Protein AF-A0A0N5B2B2-F1 (afdb_monomer_lite)

pLDDT: mean 85.82, std 10.94, range [51.34, 97.75]

Structure (mmCIF, N/CA/C/O backbone):
data_AF-A0A0N5B2B2-F1
#
_entry.id   AF-A0A0N5B2B2-F1
#
loop_
_atom_site.group_PDB
_atom_site.id
_atom_site.type_symbol
_atom_site.label_atom_id
_atom_site.label_alt_id
_atom_site.label_comp_id
_atom_site.label_asym_id
_atom_site.label_entity_id
_atom_site.label_seq_id
_atom_site.pdbx_PDB_ins_code
_atom_site.Cartn_x
_atom_site.Cartn_y
_atom_site.Cartn_z
_atom_site.occupancy
_atom_site.B_iso_or_equiv
_atom_site.auth_seq_id
_atom_site.auth_comp_id
_atom_site.auth_asym_id
_atom_site.auth_atom_id
_atom_site.pdbx_PDB_model_num
ATOM 1 N N . MET A 1 1 ? -6.074 24.953 1.453 1.00 59.41 1 MET A N 1
ATOM 2 C CA . MET A 1 1 ? -7.522 24.710 1.258 1.00 59.41 1 MET A CA 1
ATOM 3 C C . MET A 1 1 ? -7.809 23.230 1.024 1.00 59.41 1 MET A C 1
ATOM 5 O O . MET A 1 1 ? -8.497 22.640 1.839 1.00 59.41 1 MET A O 1
ATOM 9 N N . LEU A 1 2 ? -7.212 22.598 0.004 1.00 76.00 2 LEU A N 1
ATOM 10 C CA . LEU A 1 2 ? -7.431 21.171 -0.290 1.00 76.00 2 LEU A CA 1
ATOM 11 C C . LEU A 1 2 ? -7.013 20.222 0.850 1.00 76.00 2 LEU A C 1
ATOM 13 O O . LEU A 1 2 ? -7.760 19.309 1.178 1.00 76.00 2 LEU A O 1
ATOM 17 N N . GLU A 1 3 ? -5.864 20.453 1.490 1.00 82.56 3 GLU A N 1
ATOM 18 C CA . GLU A 1 3 ? -5.363 19.586 2.574 1.00 82.56 3 GLU A CA 1
ATOM 19 C C . GLU A 1 3 ? -6.289 19.568 3.801 1.00 82.56 3 GLU A C 1
ATOM 21 O O . GLU A 1 3 ? -6.592 18.503 4.331 1.00 82.56 3 GLU A O 1
ATOM 26 N N . ASN A 1 4 ? -6.807 20.732 4.209 1.00 87.00 4 ASN A N 1
ATOM 27 C CA . ASN A 1 4 ? -7.756 20.822 5.322 1.00 87.00 4 ASN A CA 1
ATOM 28 C C . ASN A 1 4 ? -9.082 20.128 4.988 1.00 87.00 4 ASN A C 1
ATOM 30 O O . ASN A 1 4 ? -9.653 19.482 5.858 1.00 87.00 4 ASN A O 1
ATOM 34 N N . ASN A 1 5 ? -9.541 20.202 3.734 1.00 90.44 5 ASN A N 1
ATOM 35 C CA . ASN A 1 5 ? -10.743 19.488 3.303 1.00 90.44 5 ASN A CA 1
ATOM 36 C C . ASN A 1 5 ? -10.538 17.970 3.359 1.00 90.44 5 ASN A C 1
ATOM 38 O O . ASN A 1 5 ? -11.440 17.255 3.777 1.00 90.44 5 ASN A O 1
ATOM 42 N N . LEU A 1 6 ? -9.354 17.474 2.982 1.00 89.94 6 LEU A N 1
ATOM 43 C CA . LEU A 1 6 ? -9.028 16.052 3.094 1.00 89.94 6 LEU A CA 1
ATOM 44 C C . LEU A 1 6 ? -9.032 15.589 4.556 1.00 89.94 6 LEU A C 1
ATOM 46 O O . LEU A 1 6 ? -9.617 14.554 4.854 1.00 89.94 6 LEU A O 1
ATOM 50 N N . ILE A 1 7 ? -8.422 16.363 5.460 1.00 92.50 7 ILE A N 1
ATOM 51 C CA . ILE A 1 7 ? -8.417 16.059 6.900 1.00 92.50 7 ILE A CA 1
ATOM 52 C C . ILE A 1 7 ? -9.840 16.095 7.467 1.00 92.50 7 ILE A C 1
ATOM 54 O O . ILE A 1 7 ? -10.222 15.207 8.220 1.00 92.50 7 ILE A O 1
ATOM 58 N N . PHE A 1 8 ? -10.643 17.084 7.075 1.00 94.50 8 PHE A N 1
ATOM 59 C CA . PHE A 1 8 ? -12.037 17.174 7.496 1.00 94.50 8 PHE A CA 1
ATOM 60 C C . PHE A 1 8 ? -12.844 15.960 7.024 1.00 94.50 8 PHE A C 1
ATOM 62 O O . PHE A 1 8 ? -13.484 15.304 7.837 1.00 94.50 8 PHE A O 1
ATOM 69 N N . ILE A 1 9 ? -12.754 15.596 5.742 1.00 93.06 9 ILE A N 1
ATOM 70 C CA . ILE A 1 9 ? -13.428 14.405 5.206 1.00 93.06 9 ILE A CA 1
ATOM 71 C C . ILE A 1 9 ? -12.955 13.146 5.936 1.00 93.06 9 ILE A C 1
ATOM 73 O O . ILE A 1 9 ? -13.781 12.320 6.307 1.00 93.06 9 ILE A O 1
ATOM 77 N N . ALA A 1 10 ? -11.651 13.011 6.181 1.00 94.25 10 ALA A N 1
ATOM 78 C CA . ALA A 1 10 ? -11.095 11.891 6.929 1.00 94.25 10 ALA A CA 1
ATOM 79 C C . ALA A 1 10 ? -11.671 11.797 8.345 1.00 94.25 10 ALA A C 1
ATOM 81 O O . ALA A 1 10 ? -11.992 10.700 8.780 1.00 94.25 10 ALA A O 1
ATOM 82 N N . SER A 1 11 ? -11.871 12.927 9.028 1.00 96.06 11 SER A N 1
ATOM 83 C CA . SER A 1 11 ? -12.455 12.956 10.377 1.00 96.06 11 SER A CA 1
ATOM 84 C C . SER A 1 11 ? -13.919 12.510 10.439 1.00 96.06 11 SER A C 1
ATOM 86 O O . SER A 1 11 ? -14.410 12.186 11.514 1.00 96.06 11 SER A O 1
ATOM 88 N N . LEU A 1 12 ? -14.608 12.477 9.294 1.00 97.12 12 LEU A N 1
ATOM 89 C CA . LEU A 1 12 ? -15.977 11.972 9.174 1.00 97.12 12 LEU A CA 1
ATOM 90 C C . LEU A 1 12 ? -16.031 10.478 8.827 1.00 97.12 12 LEU A C 1
ATOM 92 O O . LEU A 1 12 ? -17.114 9.895 8.821 1.00 97.12 12 LEU A O 1
ATOM 96 N N . MET A 1 13 ? -14.897 9.864 8.482 1.00 96.69 13 MET A N 1
ATOM 97 C CA . MET A 1 13 ? -14.843 8.453 8.111 1.00 96.69 13 MET A CA 1
ATOM 98 C C . MET A 1 13 ? -14.789 7.567 9.357 1.00 96.69 13 MET A C 1
ATOM 100 O O . MET A 1 13 ? -14.156 7.941 10.344 1.00 96.69 13 MET A O 1
ATOM 104 N N . PRO A 1 14 ? -15.413 6.378 9.321 1.00 95.62 14 PRO A N 1
ATOM 105 C CA . PRO A 1 14 ? -15.300 5.434 10.418 1.00 95.62 14 PRO A CA 1
ATOM 106 C C . PRO A 1 14 ? -13.885 4.849 10.495 1.00 95.62 14 PRO A C 1
ATOM 108 O O . PRO A 1 14 ? -13.174 4.726 9.493 1.00 95.62 14 PRO A O 1
ATOM 111 N N . ASP A 1 15 ? -13.508 4.397 11.686 1.00 95.81 15 ASP A N 1
ATOM 112 C CA . ASP A 1 15 ? -12.233 3.719 11.928 1.00 95.81 15 ASP A CA 1
ATOM 113 C C . ASP A 1 15 ? -12.110 2.378 11.182 1.00 95.81 15 ASP A C 1
ATOM 115 O O . ASP A 1 15 ? -11.005 1.875 10.989 1.00 95.81 15 ASP A O 1
ATOM 119 N N . THR A 1 16 ? -13.222 1.822 10.698 1.00 96.75 16 THR A N 1
ATOM 120 C CA . THR A 1 16 ? -13.292 0.593 9.894 1.00 96.75 16 THR A CA 1
ATOM 121 C C . THR A 1 16 ? -12.784 0.753 8.459 1.00 96.75 16 THR A C 1
ATOM 123 O O . THR A 1 16 ? -12.693 -0.237 7.731 1.00 96.75 16 THR A O 1
ATOM 126 N N . VAL A 1 17 ? -12.435 1.968 8.017 1.00 97.12 17 VAL A N 1
ATOM 127 C CA . VAL A 1 17 ? -11.893 2.180 6.670 1.00 97.12 17 VAL A CA 1
ATOM 128 C C . VAL 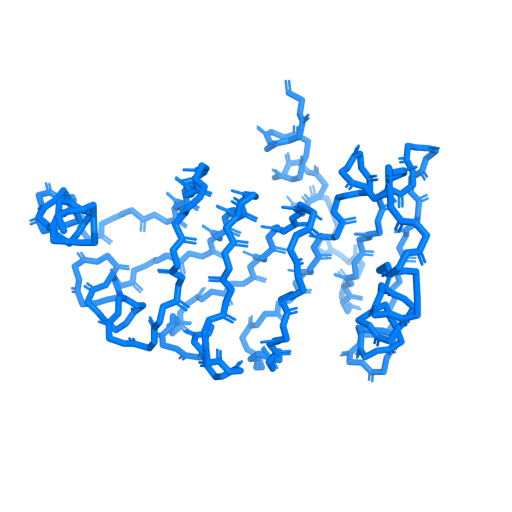A 1 17 ? -10.524 1.515 6.520 1.00 97.12 17 VAL A C 1
ATOM 130 O O . VAL A 1 17 ? -9.533 1.922 7.120 1.00 97.12 17 VAL A O 1
ATOM 133 N N . GLU A 1 18 ? -10.455 0.528 5.625 1.00 96.62 18 GLU A N 1
ATOM 134 C CA . GLU A 1 18 ? -9.208 -0.177 5.304 1.00 96.62 18 GLU A CA 1
ATOM 135 C C . GLU A 1 18 ? -8.562 0.267 3.985 1.00 96.62 18 GLU A C 1
ATOM 137 O O . GLU A 1 18 ? -7.406 -0.067 3.706 1.00 96.62 18 GLU A O 1
ATOM 142 N N . ARG A 1 19 ? -9.301 0.988 3.137 1.00 95.19 19 ARG A N 1
ATOM 143 C CA . ARG A 1 19 ? -8.873 1.357 1.783 1.00 95.19 19 ARG A CA 1
ATOM 144 C C . ARG A 1 19 ? -9.023 2.855 1.582 1.00 95.19 19 ARG A C 1
ATOM 146 O O . ARG A 1 19 ? -10.128 3.381 1.658 1.00 95.19 19 ARG A O 1
ATOM 153 N N . LEU A 1 20 ? -7.922 3.521 1.255 1.00 94.88 20 LEU A N 1
ATOM 154 C CA . LEU A 1 20 ? -7.906 4.947 0.962 1.00 94.88 20 LEU A CA 1
ATOM 155 C C . LEU A 1 20 ? -7.372 5.189 -0.449 1.00 94.88 20 LEU A C 1
ATOM 157 O O . LEU A 1 20 ? -6.272 4.765 -0.802 1.00 94.88 20 LEU A O 1
ATOM 161 N N . LYS A 1 21 ? -8.149 5.907 -1.263 1.00 93.12 21 LYS A N 1
ATOM 162 C CA . LYS A 1 21 ? -7.740 6.352 -2.598 1.00 93.12 21 LYS A CA 1
ATOM 163 C C . LYS A 1 21 ? -7.686 7.870 -2.631 1.00 93.12 21 LYS A C 1
ATOM 165 O O . LYS A 1 21 ? -8.708 8.538 -2.525 1.00 93.12 21 LYS A O 1
ATOM 170 N N . ILE A 1 22 ? -6.490 8.405 -2.835 1.00 90.75 22 ILE A N 1
ATOM 171 C CA . ILE A 1 22 ? -6.246 9.831 -3.016 1.00 90.75 22 ILE A CA 1
ATOM 172 C C . ILE A 1 22 ? -5.793 10.037 -4.458 1.00 90.75 22 ILE A C 1
ATOM 174 O O . ILE A 1 22 ? -4.816 9.454 -4.931 1.00 90.75 22 ILE A O 1
ATOM 178 N N . SER A 1 23 ? -6.524 10.876 -5.178 1.00 82.38 23 SER A N 1
ATOM 179 C CA . SER A 1 23 ? -6.210 11.235 -6.556 1.00 82.38 23 SER A CA 1
ATOM 180 C C . SER A 1 23 ? -6.262 12.748 -6.726 1.00 82.38 23 SER A C 1
ATOM 182 O O . SER A 1 23 ? -6.933 13.424 -5.951 1.00 82.38 23 SER A O 1
ATOM 184 N N . ARG A 1 24 ? -5.598 13.249 -7.776 1.00 72.88 24 ARG A N 1
ATOM 185 C CA . ARG A 1 24 ? -5.568 14.663 -8.209 1.00 72.88 24 ARG A CA 1
ATOM 186 C C . ARG A 1 24 ? -4.702 15.578 -7.337 1.00 72.88 24 ARG A C 1
ATOM 188 O O . ARG A 1 24 ? -5.163 16.064 -6.321 1.00 72.88 24 ARG A O 1
ATOM 195 N N . ASN A 1 25 ? -3.489 15.900 -7.793 1.00 74.06 25 ASN A N 1
ATOM 196 C CA . ASN A 1 25 ? -2.647 17.033 -7.364 1.00 74.06 25 ASN A CA 1
ATOM 197 C C . ASN A 1 25 ? -2.579 17.325 -5.846 1.00 74.06 25 ASN A C 1
ATOM 199 O O . ASN A 1 25 ? -2.311 18.460 -5.453 1.00 74.06 25 ASN A O 1
ATOM 203 N N . PHE A 1 26 ? -2.774 16.314 -5.000 1.00 83.81 26 PHE A N 1
ATOM 204 C CA . PHE A 1 26 ? -2.597 16.423 -3.560 1.00 83.81 26 PHE A CA 1
ATOM 205 C C . PHE A 1 26 ? -1.127 16.270 -3.207 1.00 83.81 26 PHE A C 1
ATOM 207 O O . PHE A 1 26 ? -0.422 15.438 -3.780 1.00 83.81 26 PHE A O 1
ATOM 214 N N . ASN A 1 27 ? -0.685 17.053 -2.234 1.00 86.69 27 ASN A N 1
ATOM 215 C CA . ASN A 1 27 ? 0.613 16.864 -1.619 1.00 86.69 27 ASN A CA 1
ATOM 216 C C . ASN A 1 27 ? 0.411 15.990 -0.381 1.0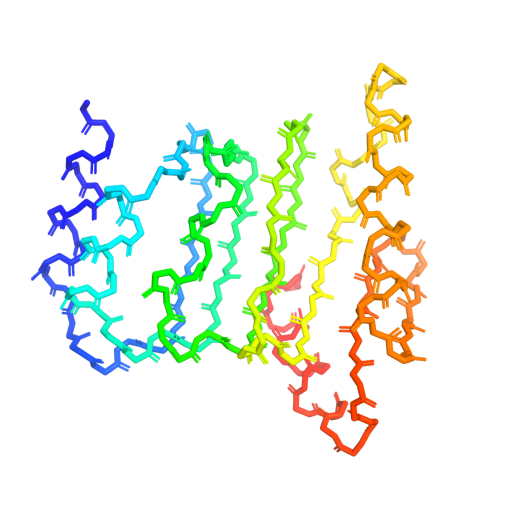0 86.69 27 ASN A C 1
ATOM 218 O O . ASN A 1 27 ? -0.368 16.346 0.496 1.00 86.69 27 ASN A O 1
ATOM 222 N N . LEU A 1 28 ? 1.076 14.843 -0.319 1.00 88.69 28 LEU A N 1
ATOM 223 C CA . LEU A 1 28 ? 1.124 13.994 0.860 1.00 88.69 28 LEU A CA 1
ATOM 224 C C . LEU A 1 28 ? 2.313 14.456 1.710 1.00 88.69 28 LEU A C 1
ATOM 226 O O . LEU A 1 28 ? 3.465 14.279 1.314 1.00 88.69 28 LEU A O 1
ATOM 230 N N . SER A 1 29 ? 2.034 15.099 2.840 1.00 91.12 29 SER A N 1
ATOM 231 C CA . SER A 1 29 ? 3.028 15.470 3.854 1.00 91.12 29 SER A CA 1
ATOM 232 C C . SER A 1 29 ? 2.839 14.622 5.108 1.00 91.12 29 SER A C 1
ATOM 234 O O . SER A 1 29 ? 1.757 14.065 5.304 1.00 91.12 29 SER A O 1
ATOM 236 N N . SER A 1 30 ? 3.853 14.557 5.978 1.00 92.06 30 SER A N 1
ATOM 237 C CA . SER A 1 30 ? 3.759 13.773 7.221 1.00 92.06 30 SER A CA 1
ATOM 238 C C . SER A 1 30 ? 2.568 14.208 8.077 1.00 92.06 30 SER A C 1
ATOM 240 O O . SER A 1 30 ? 1.786 13.376 8.513 1.00 92.06 30 SER A O 1
ATOM 242 N N . ARG A 1 31 ? 2.325 15.523 8.185 1.00 92.62 31 ARG A N 1
ATOM 243 C CA . ARG A 1 31 ? 1.158 16.071 8.893 1.00 92.62 31 ARG A CA 1
ATOM 244 C C . ARG A 1 31 ? -0.167 15.510 8.367 1.00 92.62 31 ARG A C 1
ATOM 246 O O . ARG A 1 31 ? -1.076 15.254 9.152 1.00 92.62 31 ARG A O 1
ATOM 253 N N . ILE A 1 32 ? -0.298 15.363 7.048 1.00 93.56 32 ILE A N 1
ATOM 254 C CA . ILE A 1 32 ? -1.518 14.826 6.436 1.00 93.56 32 ILE A CA 1
ATOM 255 C C . ILE A 1 32 ? -1.628 13.338 6.725 1.00 93.56 32 ILE A C 1
ATOM 257 O O . ILE A 1 32 ? -2.685 12.895 7.152 1.00 93.56 32 ILE A O 1
ATOM 261 N N . THR A 1 33 ? -0.563 12.566 6.520 1.00 94.94 33 THR A N 1
ATOM 262 C CA . THR A 1 33 ? -0.598 11.117 6.752 1.00 94.94 33 THR A CA 1
ATOM 263 C C . THR A 1 33 ? -0.818 10.766 8.219 1.00 94.94 33 THR A C 1
ATOM 265 O O . THR A 1 33 ? -1.570 9.839 8.497 1.00 94.94 33 THR A O 1
ATOM 268 N N . ASP A 1 34 ? -0.265 11.549 9.147 1.00 96.06 34 ASP A N 1
ATOM 269 C CA . ASP A 1 34 ? -0.504 11.400 10.585 1.00 96.06 34 ASP A CA 1
ATOM 270 C C . ASP A 1 34 ? -1.980 11.620 10.914 1.00 96.06 34 ASP A C 1
ATOM 272 O O . ASP A 1 34 ? -2.600 10.790 11.575 1.00 96.06 34 ASP A O 1
ATOM 276 N N . LYS A 1 35 ? -2.576 12.697 10.385 1.00 96.12 35 LYS A N 1
ATOM 277 C CA . LYS A 1 35 ? -4.002 12.984 10.585 1.00 96.12 35 LYS A CA 1
ATOM 278 C C . LYS A 1 35 ? -4.910 11.954 9.923 1.00 96.12 35 LYS A C 1
ATOM 280 O O . LYS A 1 35 ? -5.909 11.563 10.512 1.00 96.12 35 LYS A O 1
ATOM 285 N N . LEU A 1 36 ? -4.553 11.471 8.735 1.00 96.19 36 LEU A N 1
ATOM 286 C CA . LEU A 1 36 ? -5.284 10.388 8.079 1.00 96.19 36 LEU A CA 1
ATOM 287 C C . LEU A 1 36 ? -5.244 9.102 8.908 1.00 96.19 36 LEU A C 1
ATOM 289 O O . LEU A 1 36 ? -6.277 8.458 9.050 1.00 96.19 36 LEU A O 1
ATOM 293 N N . ASN A 1 37 ? -4.088 8.742 9.469 1.00 96.69 37 ASN A N 1
ATOM 294 C CA . ASN A 1 37 ? -3.956 7.561 10.321 1.00 96.69 37 ASN A CA 1
ATOM 295 C C . ASN A 1 37 ? -4.643 7.741 11.689 1.00 96.69 37 ASN A C 1
ATOM 297 O O . ASN A 1 37 ? -5.098 6.762 12.264 1.00 96.69 37 ASN A O 1
ATOM 301 N N . GLU A 1 38 ? -4.730 8.962 12.222 1.00 96.88 38 GLU A N 1
ATOM 302 C CA . GLU A 1 38 ? -5.504 9.259 13.437 1.00 96.88 38 GLU A CA 1
ATOM 303 C C . GLU A 1 38 ? -7.006 9.031 13.214 1.00 96.88 38 GLU A C 1
ATOM 305 O O . GLU A 1 38 ? -7.655 8.398 14.041 1.00 96.88 38 GLU A O 1
ATOM 310 N N . CYS A 1 39 ? -7.548 9.495 12.083 1.00 96.75 39 CYS A N 1
ATOM 311 C CA . CYS A 1 39 ? -8.969 9.330 11.768 1.00 96.75 39 CYS A CA 1
ATOM 312 C C . CYS A 1 39 ? -9.323 7.918 11.271 1.00 96.75 39 CYS A C 1
ATOM 314 O O . CYS A 1 39 ? -10.386 7.399 11.585 1.00 96.75 39 CYS A O 1
ATOM 316 N N . MET A 1 40 ? -8.442 7.296 10.484 1.00 97.25 40 MET A N 1
ATOM 317 C CA . MET A 1 40 ? -8.647 5.983 9.863 1.00 97.25 40 MET A CA 1
ATOM 318 C C . MET A 1 40 ? -7.440 5.073 10.153 1.00 97.25 40 MET A C 1
ATOM 320 O O . MET A 1 40 ? -6.612 4.819 9.271 1.00 97.25 40 MET A O 1
ATOM 324 N N . PRO A 1 41 ? -7.303 4.567 11.390 1.00 97.00 41 PRO A N 1
ATOM 325 C CA . PRO A 1 41 ? -6.114 3.826 11.816 1.00 97.00 41 PRO A CA 1
ATOM 326 C C . PRO A 1 41 ? -5.948 2.462 11.135 1.00 97.00 41 PRO A C 1
ATOM 328 O O . PRO A 1 41 ? -4.858 1.888 11.157 1.00 97.00 41 PRO A O 1
ATOM 331 N N . ASN A 1 42 ? -7.000 1.926 10.511 1.00 97.56 42 ASN A N 1
ATOM 332 C CA . ASN A 1 42 ? -7.010 0.584 9.925 1.00 97.56 42 ASN A CA 1
ATOM 333 C C . ASN A 1 42 ? -6.702 0.550 8.421 1.00 97.56 42 ASN A C 1
ATOM 335 O O . ASN A 1 42 ? -6.891 -0.489 7.786 1.00 97.56 42 ASN A O 1
ATOM 339 N N . ILE A 1 43 ? -6.191 1.642 7.840 1.00 97.75 43 ILE A N 1
ATOM 340 C CA . ILE A 1 43 ? -5.813 1.676 6.421 1.00 97.75 43 ILE A CA 1
ATOM 341 C C . ILE A 1 43 ? -4.736 0.622 6.133 1.00 97.75 43 ILE A C 1
ATOM 343 O O . ILE A 1 43 ? -3.603 0.713 6.604 1.00 97.75 43 ILE A O 1
ATOM 347 N N . LYS A 1 44 ? -5.099 -0.348 5.290 1.00 96.19 44 LYS A N 1
ATOM 348 C CA . LYS A 1 44 ? -4.241 -1.427 4.780 1.00 96.19 44 LYS A CA 1
ATOM 349 C C . LYS A 1 44 ? -3.829 -1.209 3.332 1.00 96.19 44 LYS A C 1
ATOM 351 O O . LYS A 1 44 ? -2.790 -1.717 2.912 1.00 96.19 44 LYS A O 1
ATOM 356 N N . LEU A 1 45 ? -4.632 -0.466 2.571 1.00 95.56 45 LEU A N 1
ATOM 357 C CA . LEU A 1 45 ? -4.396 -0.171 1.163 1.00 95.56 45 LEU A CA 1
ATOM 358 C C . LEU A 1 45 ? -4.466 1.333 0.917 1.00 95.56 45 LEU A C 1
ATOM 360 O O . LEU A 1 45 ? -5.509 1.953 1.127 1.00 95.56 45 LEU A O 1
ATOM 364 N N . LEU A 1 46 ? -3.372 1.897 0.405 1.00 95.38 46 LEU A N 1
ATOM 365 C CA . LEU A 1 46 ? -3.311 3.282 -0.049 1.00 95.38 46 LEU A CA 1
ATOM 366 C C . LEU A 1 46 ? -3.059 3.322 -1.553 1.00 95.38 46 LEU A C 1
ATOM 368 O O . LEU A 1 46 ? -2.054 2.817 -2.048 1.00 95.38 46 LEU A O 1
ATOM 372 N N . THR A 1 47 ? -3.963 3.970 -2.275 1.00 93.25 47 THR A N 1
ATOM 373 C CA . THR A 1 47 ? -3.800 4.291 -3.692 1.00 93.25 47 THR A CA 1
ATOM 374 C C . THR A 1 47 ? -3.573 5.790 -3.841 1.00 93.25 47 THR A C 1
ATOM 376 O O . THR A 1 47 ? -4.451 6.579 -3.497 1.00 93.25 47 THR A O 1
ATOM 379 N N . PHE A 1 48 ? -2.416 6.193 -4.363 1.00 91.50 48 PHE A N 1
ATOM 380 C CA . PHE A 1 48 ? -2.021 7.593 -4.503 1.00 91.50 48 PHE A CA 1
ATOM 381 C C . PHE A 1 48 ? -1.632 7.928 -5.945 1.00 91.50 48 PHE A C 1
ATOM 383 O O . PHE A 1 48 ? -0.577 7.525 -6.430 1.00 91.50 48 PHE A O 1
ATOM 390 N N . TYR A 1 49 ? -2.476 8.702 -6.631 1.00 87.25 49 TYR A N 1
ATOM 391 C CA . TYR A 1 49 ? -2.273 9.048 -8.039 1.00 87.25 49 TYR A CA 1
ATOM 392 C C . TYR A 1 49 ? -2.156 10.544 -8.292 1.00 87.25 49 TYR A C 1
ATOM 394 O O . TYR A 1 49 ? -2.965 11.342 -7.814 1.00 87.25 49 TYR A O 1
ATOM 402 N N . ASN A 1 50 ? -1.212 10.908 -9.165 1.00 80.81 50 ASN A N 1
ATOM 403 C CA . ASN A 1 50 ? -1.027 12.276 -9.662 1.00 80.81 50 ASN A CA 1
ATOM 404 C C . ASN A 1 50 ? -0.865 13.327 -8.550 1.00 80.81 50 ASN A C 1
ATOM 406 O O . ASN A 1 50 ? -1.231 14.484 -8.740 1.00 80.81 50 ASN A O 1
ATOM 410 N N . GLY A 1 51 ? -0.323 12.924 -7.402 1.00 82.19 51 GLY A N 1
ATOM 411 C CA . GLY A 1 51 ? 0.052 13.803 -6.301 1.00 82.19 51 GLY A CA 1
ATOM 412 C C . GLY A 1 51 ? 1.562 13.817 -6.066 1.00 82.19 51 GLY A C 1
ATOM 413 O O . GLY A 1 51 ? 2.316 13.117 -6.748 1.00 82.19 51 GLY A O 1
ATOM 414 N N . GLU A 1 52 ? 1.998 14.636 -5.114 1.00 86.81 52 GLU A N 1
ATOM 415 C CA . GLU A 1 52 ? 3.398 14.771 -4.708 1.00 86.81 52 GLU A CA 1
ATOM 416 C C . GLU A 1 52 ? 3.609 14.246 -3.290 1.00 86.81 52 GLU A C 1
ATOM 418 O O . GLU A 1 52 ? 2.849 14.605 -2.400 1.00 86.81 52 GLU A O 1
ATOM 423 N N . ILE A 1 53 ? 4.643 13.446 -3.052 1.00 88.25 53 ILE A N 1
ATOM 424 C CA . ILE A 1 53 ? 5.061 13.082 -1.692 1.00 88.25 53 ILE A CA 1
ATOM 425 C C . ILE A 1 53 ? 6.111 14.094 -1.235 1.00 88.25 53 ILE A C 1
ATOM 427 O O . ILE A 1 53 ? 7.175 14.197 -1.841 1.00 88.25 53 ILE A O 1
ATOM 431 N N . LYS A 1 54 ? 5.795 14.865 -0.190 1.00 87.88 54 LYS A N 1
ATOM 432 C CA . LYS A 1 54 ? 6.635 15.965 0.308 1.00 87.88 54 LYS A CA 1
ATOM 433 C C . LYS A 1 54 ? 7.704 15.514 1.298 1.00 87.88 54 LYS A C 1
ATOM 435 O O . LYS A 1 54 ? 8.718 16.194 1.422 1.00 87.88 54 LYS A O 1
ATOM 440 N N . ASN A 1 55 ? 7.505 14.391 1.986 1.00 88.19 55 ASN A N 1
ATOM 441 C CA . ASN A 1 55 ? 8.480 13.839 2.925 1.00 88.19 55 ASN A CA 1
ATOM 442 C C . ASN A 1 55 ? 8.689 12.348 2.639 1.00 88.19 55 ASN A C 1
ATOM 444 O O . ASN A 1 55 ? 7.722 11.613 2.443 1.00 88.19 55 ASN A O 1
ATOM 448 N N . SER A 1 56 ? 9.941 11.880 2.651 1.00 88.31 56 SER A N 1
ATOM 449 C CA . SER A 1 56 ? 10.249 10.476 2.340 1.00 88.31 56 SER A CA 1
ATOM 450 C C . SER A 1 56 ? 9.572 9.502 3.305 1.00 88.31 56 SER A C 1
ATOM 452 O O . SER A 1 56 ? 9.137 8.427 2.901 1.00 88.31 56 SER A O 1
ATOM 454 N N . VAL A 1 57 ? 9.415 9.910 4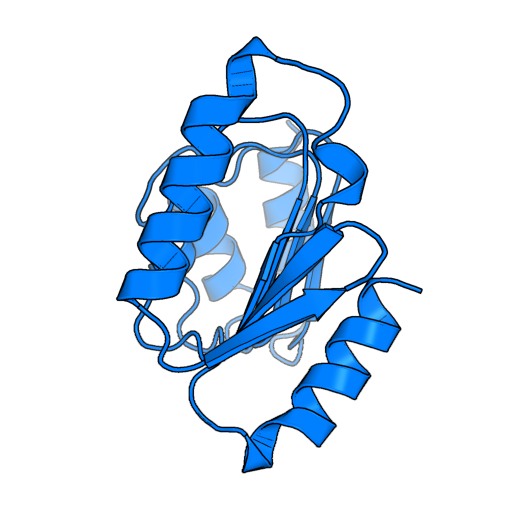.561 1.00 91.38 57 VAL A N 1
ATOM 455 C CA . VAL A 1 57 ? 8.849 9.092 5.635 1.00 91.38 57 VAL A CA 1
ATOM 456 C C . VAL A 1 57 ? 7.319 9.126 5.713 1.00 91.38 57 VAL A C 1
ATOM 458 O O . VAL A 1 57 ? 6.767 8.465 6.576 1.00 91.38 57 VAL A O 1
ATOM 461 N N . CYS A 1 58 ? 6.593 9.844 4.844 1.00 91.06 58 CYS A N 1
ATOM 462 C CA . CYS A 1 58 ? 5.130 10.000 4.980 1.00 91.06 58 CYS A CA 1
ATOM 463 C C . CYS A 1 58 ? 4.365 8.673 5.107 1.00 91.06 58 CYS A C 1
ATOM 465 O O . CYS A 1 58 ? 3.367 8.588 5.815 1.00 91.06 58 CYS A O 1
ATOM 467 N N . LEU A 1 59 ? 4.815 7.623 4.417 1.00 93.50 59 LEU A N 1
ATOM 468 C CA . LEU A 1 59 ? 4.126 6.333 4.444 1.00 93.50 59 LEU A CA 1
ATOM 469 C C . LEU A 1 59 ? 4.246 5.615 5.796 1.00 93.50 59 LEU A C 1
ATOM 471 O O . LEU A 1 59 ? 3.411 4.764 6.085 1.00 93.50 59 LEU A O 1
ATOM 475 N N . SER A 1 60 ? 5.238 5.952 6.630 1.00 94.31 60 SER A N 1
ATOM 476 C CA . SER A 1 60 ? 5.448 5.298 7.929 1.00 94.31 60 SER A CA 1
ATOM 477 C C . SER A 1 60 ? 4.390 5.667 8.971 1.00 94.31 60 SER A C 1
ATOM 479 O O . SER A 1 60 ? 4.219 4.934 9.943 1.00 94.31 60 SER A O 1
ATOM 481 N N . ALA A 1 61 ? 3.642 6.752 8.748 1.00 95.75 61 ALA A N 1
ATOM 482 C CA . ALA A 1 61 ? 2.521 7.143 9.596 1.00 95.75 61 ALA A CA 1
ATOM 483 C C . ALA A 1 61 ? 1.401 6.089 9.607 1.00 95.75 61 ALA A C 1
ATOM 485 O O . ALA A 1 61 ? 0.743 5.897 10.629 1.00 95.75 61 ALA A O 1
ATOM 486 N N . PHE A 1 62 ? 1.194 5.385 8.487 1.00 96.50 62 PHE A N 1
ATOM 487 C CA . PHE A 1 62 ? 0.163 4.359 8.373 1.00 96.50 62 PHE A CA 1
ATOM 488 C C . PHE A 1 62 ? 0.631 3.038 8.984 1.00 96.50 62 PHE A C 1
ATOM 490 O O . PHE A 1 62 ? 1.318 2.237 8.345 1.00 96.50 62 PHE A O 1
ATOM 497 N N . ARG A 1 63 ? 0.215 2.780 10.226 1.00 94.94 63 ARG A N 1
ATOM 498 C CA . ARG A 1 63 ? 0.710 1.641 11.022 1.00 94.94 63 ARG A CA 1
ATOM 499 C C . ARG A 1 63 ? 0.321 0.278 10.446 1.00 94.94 63 ARG A C 1
ATOM 501 O O . ARG A 1 63 ? 1.039 -0.694 10.652 1.00 94.94 63 ARG A O 1
ATOM 508 N N . ASN A 1 64 ? -0.792 0.222 9.716 1.00 96.50 64 ASN A N 1
ATOM 509 C CA . ASN A 1 64 ? -1.363 -1.006 9.163 1.00 96.50 64 ASN A CA 1
ATOM 510 C C . ASN A 1 64 ? -1.219 -1.119 7.638 1.00 96.50 64 ASN A C 1
ATOM 512 O O . ASN A 1 64 ? -1.772 -2.042 7.042 1.00 96.50 64 ASN A O 1
ATOM 516 N N . LEU A 1 65 ? -0.485 -0.203 6.992 1.00 96.69 65 LEU A N 1
ATOM 517 C CA . LEU A 1 65 ? -0.386 -0.168 5.536 1.00 96.69 65 LEU A CA 1
ATOM 518 C C . LEU A 1 65 ? 0.399 -1.369 5.005 1.00 96.69 65 LEU A C 1
ATOM 520 O O . LEU A 1 65 ? 1.607 -1.467 5.213 1.00 96.69 65 LEU A O 1
ATOM 524 N N . GLU A 1 66 ? -0.286 -2.248 4.273 1.00 95.00 66 GLU A N 1
ATOM 525 C CA . GLU A 1 66 ? 0.297 -3.443 3.656 1.00 95.00 66 GLU A CA 1
ATOM 526 C C . GLU A 1 66 ? 0.516 -3.277 2.150 1.00 95.00 66 GLU A C 1
ATOM 528 O O . GLU A 1 66 ? 1.427 -3.891 1.588 1.00 95.00 66 GLU A O 1
ATOM 533 N N . LEU A 1 67 ? -0.333 -2.491 1.483 1.00 94.81 67 LEU A N 1
ATOM 534 C CA . LEU A 1 67 ? -0.330 -2.352 0.033 1.00 94.81 67 LEU A CA 1
ATOM 535 C C . LEU A 1 67 ? -0.339 -0.882 -0.379 1.00 94.81 67 LEU A C 1
ATOM 537 O O . LEU A 1 67 ? -1.238 -0.124 -0.013 1.00 94.81 67 LEU A O 1
ATOM 541 N N . PHE A 1 68 ? 0.642 -0.497 -1.192 1.00 94.44 68 PHE A N 1
ATOM 542 C CA . PHE A 1 68 ? 0.744 0.855 -1.729 1.00 94.44 68 PHE A CA 1
ATOM 543 C C . PHE A 1 68 ? 0.744 0.844 -3.255 1.00 94.44 68 PHE A C 1
ATOM 545 O O . PHE A 1 68 ? 1.599 0.225 -3.887 1.00 94.44 68 PHE A O 1
ATOM 552 N N . ILE A 1 69 ? -0.217 1.547 -3.850 1.00 92.00 69 ILE A N 1
ATOM 553 C CA . ILE A 1 69 ? -0.323 1.740 -5.297 1.00 92.00 69 ILE A CA 1
ATOM 554 C C . ILE A 1 69 ? -0.028 3.200 -5.591 1.00 92.00 69 ILE A C 1
ATOM 556 O O . ILE A 1 69 ? -0.690 4.089 -5.056 1.00 92.00 69 ILE A O 1
ATOM 560 N N . THR A 1 70 ? 0.942 3.458 -6.460 1.00 90.00 70 THR A N 1
ATOM 561 C CA . THR A 1 70 ? 1.277 4.819 -6.864 1.00 90.00 70 THR A CA 1
ATOM 562 C C . THR A 1 70 ? 1.576 4.925 -8.346 1.00 90.00 70 THR A C 1
ATOM 564 O O . THR A 1 70 ? 2.074 4.001 -8.990 1.00 90.00 70 THR A O 1
ATOM 567 N N . GLY A 1 71 ? 1.261 6.088 -8.897 1.00 83.25 71 GLY A N 1
ATOM 568 C CA . GLY A 1 71 ? 1.546 6.432 -10.276 1.00 83.25 71 GLY A CA 1
ATOM 569 C C . GLY A 1 71 ? 1.339 7.920 -10.510 1.00 83.25 71 GLY A C 1
ATOM 570 O O . GLY A 1 71 ? 0.569 8.593 -9.822 1.00 83.25 71 GLY A O 1
ATOM 571 N N . GLY A 1 72 ? 2.042 8.468 -11.488 1.00 76.31 72 GLY A N 1
ATOM 572 C CA . GLY A 1 72 ? 1.877 9.867 -11.848 1.00 76.31 72 GLY A CA 1
ATOM 573 C C . GLY A 1 72 ? 3.112 10.468 -12.488 1.00 76.31 72 GLY A C 1
ATOM 574 O O . GLY A 1 72 ? 4.147 9.826 -12.655 1.00 76.31 72 GLY A O 1
ATOM 575 N N . ARG A 1 73 ? 2.987 11.747 -12.841 1.00 68.62 73 ARG A N 1
ATOM 576 C CA . ARG A 1 73 ? 4.059 12.511 -13.492 1.00 68.62 73 ARG A CA 1
ATOM 577 C C . ARG A 1 73 ? 5.048 13.148 -12.511 1.00 68.62 73 ARG A C 1
ATOM 579 O O . ARG A 1 73 ? 6.098 13.602 -12.955 1.00 68.62 73 ARG A O 1
ATOM 586 N N . ARG A 1 74 ? 4.726 13.210 -11.213 1.00 72.38 74 ARG A N 1
ATOM 587 C CA . ARG A 1 74 ? 5.551 13.881 -10.193 1.00 72.38 74 ARG A CA 1
ATOM 588 C C . ARG A 1 74 ? 6.631 12.961 -9.623 1.00 72.38 74 ARG A C 1
ATOM 590 O O . ARG A 1 74 ? 6.467 11.744 -9.576 1.00 72.38 74 ARG A O 1
ATOM 597 N N . ARG A 1 75 ? 7.748 13.563 -9.203 1.00 73.44 75 ARG A N 1
ATOM 598 C CA . ARG A 1 75 ? 8.865 12.863 -8.560 1.00 73.44 75 ARG A CA 1
ATOM 599 C C . ARG A 1 75 ? 8.527 12.615 -7.092 1.00 73.44 75 ARG A C 1
ATOM 601 O O . ARG A 1 75 ? 8.634 13.522 -6.279 1.00 73.44 75 ARG A O 1
ATOM 608 N N . ASN A 1 76 ? 8.117 11.392 -6.778 1.00 76.44 76 ASN A N 1
ATOM 609 C CA . ASN A 1 76 ? 7.732 10.987 -5.429 1.00 76.44 76 ASN A CA 1
ATOM 610 C C . ASN A 1 76 ? 8.819 10.114 -4.813 1.00 76.44 76 ASN A C 1
ATOM 612 O O . ASN A 1 76 ? 8.926 8.939 -5.160 1.00 76.44 76 ASN A O 1
ATOM 616 N N . ILE A 1 77 ? 9.640 10.696 -3.937 1.00 80.25 77 ILE A N 1
ATOM 617 C CA . ILE A 1 77 ? 10.619 9.943 -3.147 1.00 80.25 77 ILE A CA 1
ATOM 618 C C . ILE A 1 77 ? 9.942 9.541 -1.851 1.00 80.25 77 ILE A C 1
ATOM 620 O O . ILE A 1 77 ? 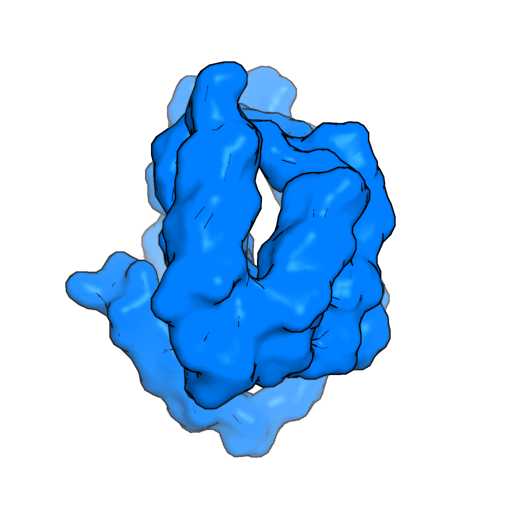9.471 10.399 -1.109 1.00 80.25 77 ILE A O 1
ATOM 624 N N . PHE A 1 78 ? 9.923 8.245 -1.582 1.00 88.00 78 PHE A N 1
ATOM 625 C CA . PHE A 1 78 ? 9.439 7.700 -0.329 1.00 88.00 78 PHE A CA 1
ATOM 626 C C . PHE A 1 78 ? 10.336 6.555 0.122 1.00 88.00 78 PHE A C 1
ATOM 628 O O . PHE A 1 78 ? 10.931 5.842 -0.689 1.00 88.00 78 PHE A O 1
ATOM 635 N N . GLU A 1 79 ? 10.451 6.424 1.431 1.00 91.38 79 GLU A N 1
ATOM 636 C CA . GLU A 1 79 ? 10.954 5.226 2.080 1.00 91.38 79 GLU A CA 1
ATOM 637 C C . GLU A 1 79 ? 9.845 4.181 2.092 1.00 91.38 79 GLU A C 1
ATOM 639 O O . GLU A 1 79 ? 8.661 4.519 2.058 1.00 91.38 79 GLU A O 1
ATOM 644 N N . ILE A 1 80 ? 10.232 2.910 2.102 1.00 92.12 80 ILE A N 1
ATOM 645 C CA . ILE A 1 80 ? 9.302 1.784 2.103 1.00 92.12 80 ILE A CA 1
ATOM 646 C C . ILE A 1 80 ? 9.201 1.281 3.549 1.00 92.12 80 ILE A C 1
ATOM 648 O O . ILE A 1 80 ? 10.146 0.655 4.034 1.00 92.12 80 ILE A O 1
ATOM 652 N N . PRO A 1 81 ? 8.100 1.567 4.273 1.00 93.06 81 PRO A N 1
ATOM 653 C CA . PRO A 1 81 ? 7.877 1.007 5.598 1.00 93.06 81 PRO A CA 1
ATOM 654 C C . PRO A 1 81 ? 7.927 -0.521 5.585 1.00 93.06 81 PRO A C 1
ATOM 656 O O . PRO A 1 81 ? 7.421 -1.157 4.662 1.00 93.06 81 PRO A O 1
ATOM 659 N N . LYS A 1 82 ? 8.444 -1.115 6.668 1.00 92.38 82 LYS A N 1
ATOM 660 C CA . LYS A 1 82 ? 8.513 -2.580 6.849 1.00 92.38 82 LYS A CA 1
ATOM 661 C C . LYS A 1 82 ? 7.144 -3.271 6.820 1.00 92.38 82 LYS A C 1
ATOM 663 O O . LYS A 1 82 ? 7.073 -4.475 6.602 1.00 92.38 82 LYS A O 1
ATOM 668 N N . THR A 1 83 ? 6.072 -2.526 7.078 1.00 94.25 83 THR A N 1
ATOM 669 C CA . THR A 1 83 ? 4.689 -3.016 7.045 1.00 94.25 83 THR A CA 1
ATOM 670 C C . THR A 1 83 ? 4.197 -3.274 5.622 1.00 94.25 83 THR A C 1
ATOM 672 O O . THR A 1 83 ? 3.323 -4.120 5.429 1.00 94.25 83 THR A O 1
ATOM 675 N N . ILE A 1 84 ? 4.780 -2.603 4.621 1.00 94.62 84 ILE A N 1
ATOM 676 C CA . ILE A 1 84 ? 4.385 -2.758 3.225 1.00 94.62 84 ILE A CA 1
ATOM 677 C C . ILE A 1 84 ? 4.874 -4.107 2.700 1.00 94.62 84 ILE A C 1
ATOM 679 O O . ILE A 1 84 ? 6.068 -4.384 2.614 1.00 94.62 84 ILE A O 1
ATOM 683 N N . LYS A 1 85 ? 3.918 -4.934 2.283 1.00 93.94 85 LYS A N 1
ATOM 684 C CA . LYS A 1 85 ? 4.139 -6.266 1.712 1.00 93.94 85 LYS A CA 1
ATOM 685 C C . LYS A 1 85 ? 4.059 -6.267 0.188 1.00 93.94 85 LYS A C 1
ATOM 687 O O . LYS A 1 85 ? 4.605 -7.171 -0.445 1.00 93.94 85 LYS A O 1
ATOM 692 N N . CYS A 1 86 ? 3.377 -5.278 -0.393 1.00 94.25 86 CYS A N 1
ATOM 693 C CA . CYS A 1 86 ? 3.199 -5.150 -1.834 1.00 94.25 86 CYS A CA 1
ATOM 694 C C . CYS A 1 86 ? 3.242 -3.680 -2.279 1.00 94.25 86 CYS A C 1
ATOM 696 O O . CYS A 1 86 ? 2.530 -2.837 -1.729 1.00 94.25 86 CYS A O 1
ATOM 698 N N . ILE A 1 87 ? 4.019 -3.385 -3.325 1.00 94.00 87 ILE A N 1
ATOM 699 C CA . ILE A 1 87 ? 4.029 -2.076 -3.995 1.00 94.00 87 ILE A CA 1
ATOM 700 C C . ILE A 1 87 ? 3.662 -2.237 -5.459 1.00 94.00 87 ILE A C 1
ATOM 702 O O . ILE A 1 87 ? 4.192 -3.101 -6.151 1.00 94.00 87 ILE A O 1
ATOM 706 N N . VAL A 1 88 ? 2.798 -1.354 -5.948 1.00 91.88 88 VAL A N 1
ATOM 707 C CA . VAL A 1 88 ? 2.457 -1.247 -7.364 1.00 91.88 88 VAL A CA 1
ATOM 708 C C . VAL A 1 88 ? 2.878 0.120 -7.882 1.00 91.88 88 VAL A C 1
ATOM 710 O O . VAL A 1 88 ? 2.401 1.147 -7.400 1.00 91.88 88 VAL A O 1
ATOM 713 N N . LEU A 1 89 ? 3.754 0.127 -8.886 1.00 89.88 89 LEU A N 1
ATOM 714 C CA . LEU A 1 89 ? 4.155 1.323 -9.623 1.00 89.88 89 LEU A CA 1
ATOM 715 C C . LEU A 1 89 ? 3.470 1.310 -10.994 1.00 89.88 89 LEU A C 1
ATOM 717 O O . LEU A 1 89 ? 3.921 0.625 -11.914 1.00 89.88 89 LEU A O 1
ATOM 721 N N . ASP A 1 90 ? 2.366 2.046 -11.123 1.00 84.38 90 ASP A N 1
ATOM 722 C CA . ASP A 1 90 ? 1.538 2.076 -12.335 1.00 84.38 90 ASP A CA 1
ATOM 723 C C . ASP A 1 90 ? 2.159 2.955 -13.425 1.00 84.38 90 ASP A C 1
ATOM 725 O O . ASP A 1 90 ? 2.144 4.190 -13.354 1.00 84.38 90 ASP A O 1
ATOM 729 N N . HIS A 1 91 ? 2.669 2.300 -14.468 1.00 70.88 91 HIS A N 1
ATOM 730 C CA . HIS A 1 91 ? 3.461 2.921 -15.525 1.00 70.88 91 HIS A CA 1
ATOM 731 C C . HIS A 1 91 ? 2.631 3.680 -16.572 1.00 70.88 91 HIS A C 1
ATOM 733 O O . HIS A 1 91 ? 3.196 4.399 -17.401 1.00 70.88 91 HIS A O 1
ATOM 739 N N . ARG A 1 92 ? 1.292 3.623 -16.518 1.00 63.62 92 ARG A N 1
ATOM 740 C CA . ARG A 1 92 ? 0.415 4.352 -17.461 1.00 63.62 92 ARG A CA 1
ATOM 741 C C . ARG A 1 92 ? 0.643 5.870 -17.432 1.00 63.62 92 ARG A C 1
ATOM 743 O O . ARG A 1 92 ? 0.403 6.562 -18.414 1.00 63.62 92 ARG A O 1
ATOM 750 N N . PHE A 1 93 ? 1.216 6.391 -16.347 1.00 53.38 93 PHE A N 1
ATOM 751 C CA . PHE A 1 93 ? 1.566 7.809 -16.200 1.00 53.38 93 PHE A CA 1
ATOM 752 C C . PHE A 1 93 ? 3.044 8.134 -16.487 1.00 53.38 93 PHE A C 1
ATOM 754 O O . PHE A 1 93 ? 3.478 9.276 -16.313 1.00 53.38 93 PHE A O 1
ATOM 761 N N . PHE A 1 94 ? 3.838 7.149 -16.921 1.00 53.34 94 PHE A N 1
ATOM 762 C CA . PHE A 1 94 ? 5.293 7.257 -17.015 1.00 53.34 94 PHE A CA 1
ATOM 763 C C . PHE A 1 94 ? 5.798 7.632 -18.423 1.00 53.34 94 PHE A C 1
ATOM 765 O O . PHE A 1 94 ? 6.968 7.987 -18.551 1.00 53.34 94 PHE A O 1
ATOM 772 N N . TYR A 1 95 ? 4.957 7.635 -19.457 1.00 51.34 95 TYR A N 1
ATOM 773 C CA . TYR A 1 95 ? 5.412 7.764 -20.850 1.00 51.34 95 TYR A CA 1
ATOM 774 C C . TYR A 1 95 ? 5.604 9.194 -21.385 1.00 51.34 95 TYR A C 1
ATOM 776 O O . TYR A 1 95 ? 6.091 9.354 -22.496 1.00 51.34 95 TYR A O 1
ATOM 784 N N . THR A 1 96 ? 5.275 10.247 -20.630 1.00 54.06 96 THR A N 1
ATOM 785 C CA . THR A 1 96 ? 5.160 11.596 -21.226 1.00 54.06 96 THR A CA 1
ATOM 786 C C . THR A 1 96 ? 6.277 12.593 -20.900 1.00 54.06 96 THR A C 1
ATOM 788 O O . THR A 1 96 ? 6.201 13.718 -21.375 1.00 54.06 96 THR A O 1
ATOM 791 N N . ASP A 1 97 ? 7.292 12.259 -20.091 1.00 58.16 97 ASP A N 1
ATOM 792 C CA . ASP A 1 97 ? 8.385 13.213 -19.805 1.00 58.16 97 ASP A CA 1
ATOM 793 C C . ASP A 1 97 ? 9.738 12.509 -19.597 1.00 58.16 97 ASP A C 1
ATOM 795 O O . ASP A 1 97 ? 9.967 11.855 -18.568 1.00 58.16 97 ASP A O 1
ATOM 799 N N . ASN A 1 98 ? 10.640 12.673 -20.574 1.00 59.53 98 ASN A N 1
ATOM 800 C CA . ASN A 1 98 ? 12.021 12.172 -20.543 1.00 59.53 98 ASN A CA 1
ATOM 801 C C . ASN A 1 98 ? 12.801 12.696 -19.326 1.00 59.53 98 ASN A C 1
ATOM 803 O O . ASN A 1 98 ? 13.663 11.992 -18.798 1.00 59.53 98 ASN A O 1
ATOM 807 N N . ARG A 1 99 ? 12.452 13.880 -18.799 1.00 61.50 99 ARG A N 1
ATOM 808 C CA . ARG A 1 99 ? 13.128 14.477 -17.632 1.00 61.50 99 ARG A CA 1
ATOM 809 C C . ARG A 1 99 ? 12.933 13.676 -16.345 1.00 61.50 99 ARG A C 1
ATOM 811 O O . ARG A 1 99 ? 13.664 13.885 -15.379 1.00 61.50 99 ARG A O 1
ATOM 818 N N . ASN A 1 100 ? 11.973 12.750 -16.309 1.00 65.25 100 ASN A N 1
ATOM 819 C CA . ASN A 1 100 ? 11.679 11.923 -15.135 1.00 65.25 100 ASN A CA 1
ATOM 820 C C . ASN A 1 100 ? 12.120 10.461 -15.283 1.00 65.25 100 ASN A C 1
ATOM 822 O O . ASN A 1 100 ? 11.868 9.662 -14.385 1.00 65.25 100 ASN A O 1
ATOM 826 N N . MET A 1 101 ? 12.794 10.092 -16.374 1.00 70.19 101 MET A N 1
ATOM 827 C CA . MET A 1 101 ? 13.180 8.702 -16.635 1.00 70.19 101 MET A CA 1
ATOM 828 C C . MET A 1 101 ? 14.215 8.167 -15.633 1.00 70.19 101 MET A C 1
ATOM 830 O O . MET A 1 101 ? 14.035 7.072 -15.103 1.00 70.19 101 MET A O 1
ATOM 834 N N . ASN A 1 102 ? 15.241 8.954 -15.293 1.00 74.06 102 ASN A N 1
ATOM 835 C CA . ASN A 1 102 ? 16.246 8.559 -14.294 1.00 74.06 102 ASN A CA 1
ATOM 836 C C . ASN A 1 102 ? 15.630 8.378 -12.903 1.00 74.06 102 ASN A C 1
ATOM 838 O O . ASN A 1 102 ? 15.930 7.414 -12.208 1.00 74.06 102 ASN A O 1
ATOM 842 N N . PHE A 1 103 ? 14.697 9.259 -12.538 1.00 73.69 103 PHE A N 1
ATOM 843 C CA . PHE A 1 103 ? 13.962 9.167 -11.282 1.00 73.69 103 PHE A CA 1
ATOM 844 C C . PHE A 1 103 ? 13.156 7.866 -11.174 1.00 73.69 103 PHE A C 1
ATOM 846 O O . PHE A 1 103 ? 13.170 7.187 -10.153 1.00 73.69 103 PHE A O 1
ATOM 853 N N . LYS A 1 104 ? 12.466 7.501 -12.256 1.00 76.06 104 LYS A N 1
ATOM 854 C CA . LYS A 1 104 ? 11.667 6.273 -12.320 1.00 76.06 104 LYS A CA 1
ATOM 855 C C . LYS A 1 104 ? 12.540 5.028 -12.196 1.00 76.06 104 LYS A C 1
ATOM 857 O O . LYS A 1 104 ? 12.179 4.118 -11.459 1.00 76.06 104 LYS A O 1
ATOM 862 N N . LYS A 1 105 ? 13.694 5.010 -12.874 1.00 81.44 105 LYS A N 1
ATOM 863 C CA . LYS A 1 105 ? 14.682 3.927 -12.749 1.00 81.44 105 LYS A CA 1
ATOM 864 C C . LYS A 1 105 ? 15.176 3.785 -11.312 1.00 81.44 105 LYS A C 1
ATOM 866 O O . LYS A 1 105 ? 15.250 2.670 -10.816 1.00 81.44 105 LYS A O 1
ATOM 871 N N . GLU A 1 106 ? 15.448 4.900 -10.642 1.00 84.75 106 GLU A N 1
ATOM 872 C CA . GLU A 1 106 ? 15.879 4.907 -9.243 1.00 84.75 106 GLU A CA 1
ATOM 873 C C . GLU A 1 106 ? 14.794 4.376 -8.295 1.00 84.75 106 GLU A C 1
ATOM 875 O O . GLU A 1 106 ? 15.083 3.554 -7.431 1.00 84.75 106 GLU A O 1
ATOM 880 N N . LEU A 1 107 ? 13.531 4.776 -8.479 1.00 85.62 107 LEU A N 1
ATOM 881 C CA . LEU A 1 107 ? 12.426 4.260 -7.666 1.00 85.62 107 LEU A CA 1
ATOM 882 C C . LEU A 1 107 ? 12.225 2.749 -7.865 1.00 85.62 107 LEU A C 1
ATOM 884 O O . LEU A 1 107 ? 12.055 2.016 -6.892 1.00 85.62 107 LEU A O 1
ATOM 888 N N . VAL A 1 108 ? 12.280 2.284 -9.117 1.00 88.06 108 VAL A N 1
ATOM 889 C CA . VAL A 1 108 ? 12.234 0.852 -9.447 1.00 88.06 108 VAL A CA 1
ATOM 890 C C . VAL A 1 108 ? 13.410 0.118 -8.803 1.00 88.06 108 VAL A C 1
ATOM 892 O O . VAL A 1 108 ? 13.187 -0.901 -8.160 1.00 88.06 108 VAL A O 1
ATOM 895 N N . ARG A 1 109 ? 14.635 0.656 -8.895 1.00 89.38 109 ARG A N 1
ATOM 896 C CA . ARG A 1 109 ? 15.836 0.079 -8.271 1.00 89.38 109 ARG A CA 1
ATOM 897 C C . ARG A 1 109 ? 15.664 -0.089 -6.761 1.00 89.38 109 ARG A C 1
ATOM 899 O O . ARG A 1 109 ? 15.880 -1.182 -6.256 1.00 89.38 109 ARG A O 1
ATOM 906 N N . ARG A 1 110 ? 15.193 0.946 -6.058 1.00 89.00 110 ARG A N 1
ATOM 907 C CA . ARG A 1 110 ? 14.922 0.879 -4.609 1.00 89.00 110 ARG A CA 1
ATOM 908 C C . ARG A 1 110 ? 13.887 -0.184 -4.252 1.00 89.00 110 ARG A C 1
ATOM 910 O O . ARG A 1 110 ? 14.026 -0.870 -3.242 1.00 89.00 110 ARG A O 1
ATOM 917 N N . CYS A 1 111 ? 12.853 -0.338 -5.079 1.00 90.81 111 CYS A N 1
ATOM 918 C CA . CYS A 1 111 ? 11.872 -1.402 -4.890 1.00 90.81 111 CYS A CA 1
ATOM 919 C C . CYS A 1 111 ? 12.499 -2.785 -5.139 1.00 90.81 111 CYS A C 1
ATOM 921 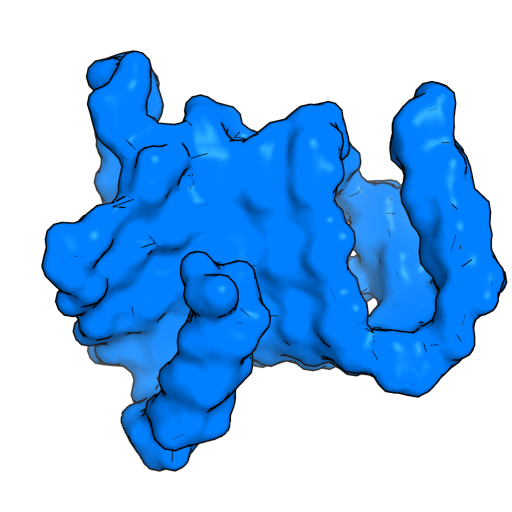O O . CYS A 1 111 ? 12.273 -3.687 -4.343 1.00 90.81 111 CYS A O 1
ATOM 923 N N . CYS A 1 112 ? 13.339 -2.954 -6.165 1.00 90.62 112 CYS A N 1
ATOM 924 C CA . CYS A 1 112 ? 14.086 -4.201 -6.386 1.00 90.62 112 CYS A CA 1
ATOM 925 C C . CYS A 1 112 ? 15.018 -4.553 -5.216 1.00 90.62 112 CYS A C 1
ATOM 927 O O . CYS A 1 112 ? 15.204 -5.724 -4.921 1.00 90.62 112 CYS A O 1
ATOM 929 N N . GLU A 1 113 ? 15.600 -3.557 -4.547 1.00 91.88 113 GLU A N 1
ATOM 930 C CA . GLU A 1 113 ? 16.451 -3.768 -3.366 1.00 91.88 113 GLU A CA 1
ATOM 931 C C . GLU A 1 113 ? 15.641 -4.140 -2.117 1.00 91.88 113 GLU A C 1
ATOM 933 O O . GLU A 1 113 ? 16.148 -4.817 -1.227 1.00 91.88 113 GLU A O 1
ATOM 938 N N . SER A 1 114 ? 14.378 -3.711 -2.049 1.00 91.75 114 SER A N 1
ATOM 939 C CA . SER A 1 114 ? 13.510 -3.913 -0.881 1.00 91.75 114 SER A CA 1
ATOM 940 C C . SER A 1 114 ? 12.622 -5.157 -0.980 1.00 91.75 114 SER A C 1
ATOM 942 O O . SER A 1 114 ? 12.080 -5.600 0.035 1.00 91.75 114 SER A O 1
ATOM 944 N N . PHE A 1 115 ? 12.447 -5.714 -2.183 1.00 93.31 115 PHE A N 1
ATOM 945 C CA . PHE A 1 115 ? 11.558 -6.845 -2.437 1.00 93.31 115 PHE A CA 1
ATOM 946 C C . PHE A 1 115 ? 12.262 -7.999 -3.151 1.00 93.31 115 PHE A C 1
ATOM 948 O O . PHE A 1 115 ? 13.008 -7.803 -4.103 1.00 93.31 115 PHE A O 1
ATOM 955 N N . LEU A 1 116 ? 11.948 -9.228 -2.736 1.00 89.56 116 LEU A N 1
ATOM 956 C CA . LEU A 1 116 ? 12.524 -10.457 -3.290 1.00 89.56 116 LEU A CA 1
ATOM 957 C C . LEU A 1 116 ? 12.017 -10.777 -4.698 1.00 89.56 116 LEU A C 1
ATOM 959 O O . LEU A 1 116 ? 12.701 -11.453 -5.465 1.00 89.56 116 LEU A O 1
ATOM 963 N N . LYS A 1 117 ? 10.786 -10.367 -5.021 1.00 90.62 117 LYS A N 1
ATOM 964 C CA . LYS A 1 117 ? 10.121 -10.698 -6.283 1.00 90.62 117 LYS A CA 1
ATOM 965 C C . LYS A 1 117 ? 9.434 -9.472 -6.860 1.00 90.62 117 LYS A C 1
ATOM 967 O O . LYS A 1 117 ? 8.958 -8.588 -6.144 1.00 90.62 117 LYS A O 1
ATOM 972 N N . TYR A 1 118 ? 9.338 -9.452 -8.181 1.00 90.94 118 TYR A N 1
ATOM 973 C CA . TYR A 1 118 ? 8.500 -8.501 -8.886 1.00 90.94 118 TYR A CA 1
ATOM 974 C C . TYR A 1 118 ? 7.931 -9.117 -10.161 1.00 90.94 118 TYR A C 1
ATOM 976 O O . TYR A 1 118 ? 8.497 -10.045 -10.735 1.00 90.94 118 TYR A O 1
ATOM 984 N N . SER A 1 119 ? 6.799 -8.582 -10.603 1.00 87.94 119 SER A N 1
ATOM 985 C CA . SER A 1 119 ? 6.195 -8.862 -11.899 1.00 87.94 119 SER A CA 1
ATOM 986 C C . SER A 1 119 ? 6.044 -7.560 -12.665 1.00 87.94 119 SER A C 1
ATOM 988 O O . SER A 1 119 ? 5.740 -6.515 -12.086 1.00 87.94 119 SER A O 1
ATOM 990 N N . ARG A 1 120 ? 6.216 -7.625 -13.982 1.00 86.56 120 ARG A N 1
ATOM 991 C CA . ARG A 1 120 ? 5.948 -6.512 -14.888 1.00 86.56 120 ARG A CA 1
ATOM 992 C C . ARG A 1 120 ? 4.784 -6.886 -15.794 1.00 86.56 120 ARG A C 1
ATOM 994 O O . ARG A 1 120 ? 4.758 -7.974 -16.355 1.00 86.56 120 ARG A O 1
ATOM 1001 N N . THR A 1 121 ? 3.819 -5.988 -15.902 1.00 81.50 121 THR A N 1
ATOM 1002 C CA . THR A 1 121 ? 2.678 -6.127 -16.818 1.00 81.50 121 THR A CA 1
ATOM 1003 C C . THR A 1 121 ? 3.026 -5.596 -18.210 1.00 81.50 121 THR A C 1
ATOM 1005 O O . THR A 1 121 ? 3.977 -4.820 -18.365 1.00 81.50 121 THR A O 1
ATOM 1008 N N . ASN A 1 122 ? 2.237 -5.972 -19.218 1.00 76.44 122 ASN A N 1
ATOM 1009 C CA . ASN A 1 122 ? 2.412 -5.492 -20.592 1.00 76.44 122 ASN A CA 1
ATOM 1010 C C . ASN A 1 122 ? 2.184 -3.975 -20.701 1.00 76.44 122 ASN A C 1
ATOM 1012 O O . ASN A 1 122 ? 2.816 -3.315 -21.521 1.00 76.44 122 ASN A O 1
ATOM 1016 N N . GLU A 1 123 ? 1.367 -3.399 -19.814 1.00 72.75 123 GLU A N 1
ATOM 1017 C CA . GLU A 1 123 ? 1.124 -1.954 -19.717 1.00 72.75 123 GLU A CA 1
ATOM 1018 C C . GLU A 1 123 ? 2.276 -1.197 -19.021 1.00 72.75 123 GLU A C 1
ATOM 1020 O O . GLU A 1 123 ? 2.230 0.021 -18.837 1.00 72.75 123 GLU A O 1
ATOM 1025 N N . GLY A 1 124 ? 3.329 -1.913 -18.617 1.00 76.31 124 GLY A N 1
ATOM 1026 C CA . GLY A 1 124 ? 4.529 -1.370 -17.991 1.00 76.31 124 GLY A CA 1
ATOM 1027 C C . GLY A 1 124 ? 4.461 -1.260 -16.469 1.00 76.31 124 GLY A C 1
ATOM 1028 O O . GLY A 1 124 ? 5.478 -0.926 -15.866 1.00 76.31 124 GLY A O 1
ATOM 1029 N N . THR A 1 125 ? 3.317 -1.542 -15.838 1.00 85.75 125 THR A N 1
ATOM 1030 C CA . THR A 1 125 ? 3.158 -1.518 -14.374 1.00 85.75 125 THR A CA 1
ATOM 1031 C C . THR A 1 125 ? 4.063 -2.551 -13.716 1.00 85.75 125 THR A C 1
ATOM 1033 O O . THR A 1 125 ? 4.060 -3.718 -14.121 1.00 85.75 125 THR A O 1
ATOM 1036 N N . TYR A 1 126 ? 4.805 -2.123 -12.694 1.00 89.06 126 TYR A N 1
ATOM 1037 C CA . TYR A 1 126 ? 5.617 -2.998 -11.850 1.00 89.06 126 TYR A CA 1
ATOM 1038 C C . TYR A 1 126 ? 4.867 -3.329 -10.567 1.00 89.06 126 TYR A C 1
ATOM 1040 O O . TYR A 1 126 ? 4.266 -2.449 -9.951 1.00 89.06 126 TYR A O 1
ATOM 1048 N N . ILE A 1 127 ? 4.931 -4.589 -10.155 1.00 91.19 127 ILE A N 1
ATOM 1049 C CA . ILE A 1 127 ? 4.312 -5.082 -8.929 1.00 91.19 127 ILE A CA 1
ATOM 1050 C C . ILE A 1 127 ? 5.382 -5.818 -8.129 1.00 91.19 127 ILE A C 1
ATOM 1052 O O . ILE A 1 127 ? 5.862 -6.855 -8.575 1.00 91.19 127 ILE A O 1
ATOM 1056 N N . PHE A 1 128 ? 5.757 -5.278 -6.973 1.00 93.44 128 PHE A N 1
ATOM 1057 C CA . PHE A 1 128 ? 6.800 -5.790 -6.083 1.00 93.44 128 PHE A CA 1
ATOM 1058 C C . PHE A 1 128 ? 6.177 -6.449 -4.859 1.00 93.44 128 PHE A C 1
ATOM 1060 O O . PHE A 1 128 ? 5.238 -5.897 -4.285 1.00 93.44 128 PHE A O 1
ATOM 1067 N N . PHE A 1 129 ? 6.688 -7.612 -4.462 1.00 92.62 129 PHE A N 1
ATOM 1068 C CA . PHE A 1 129 ? 6.180 -8.383 -3.328 1.00 92.62 129 PHE A CA 1
ATOM 1069 C C . PHE A 1 129 ? 7.220 -9.402 -2.843 1.00 92.62 129 PHE A C 1
ATOM 1071 O O . PHE A 1 129 ? 8.104 -9.813 -3.590 1.00 92.62 129 PHE A O 1
ATOM 1078 N N . ASN A 1 130 ? 7.103 -9.841 -1.588 1.00 87.25 130 ASN A N 1
ATOM 1079 C CA . ASN A 1 130 ? 8.008 -10.851 -1.017 1.00 87.25 130 ASN A CA 1
ATOM 1080 C C . ASN A 1 130 ? 7.414 -12.263 -1.046 1.00 87.25 130 ASN A C 1
ATOM 1082 O O . ASN A 1 130 ? 8.103 -13.227 -1.380 1.00 87.25 130 ASN A O 1
ATOM 1086 N N . ASP A 1 131 ? 6.123 -12.384 -0.736 1.00 86.62 131 ASP A N 1
ATOM 1087 C CA . ASP A 1 131 ? 5.451 -13.669 -0.574 1.00 86.62 131 ASP A CA 1
ATOM 1088 C C . ASP A 1 131 ? 4.530 -13.978 -1.762 1.00 86.62 131 ASP A C 1
ATOM 1090 O O . ASP A 1 131 ? 3.524 -13.306 -1.994 1.00 86.62 131 ASP A O 1
ATOM 1094 N N . VAL A 1 132 ? 4.876 -15.022 -2.519 1.00 82.44 132 VAL A N 1
ATOM 1095 C CA . VAL A 1 132 ? 4.092 -15.472 -3.680 1.00 82.44 132 VAL A CA 1
ATOM 1096 C C . VAL A 1 132 ? 2.789 -16.158 -3.270 1.00 82.44 132 VAL A C 1
ATOM 1098 O O . VAL A 1 132 ? 1.835 -16.149 -4.040 1.00 82.44 132 VAL A O 1
ATOM 1101 N N . THR A 1 133 ? 2.703 -16.711 -2.058 1.00 84.94 133 THR A N 1
ATOM 1102 C CA . THR A 1 133 ? 1.469 -17.349 -1.574 1.00 84.94 133 THR A CA 1
ATOM 1103 C C . THR A 1 133 ? 0.353 -16.319 -1.384 1.00 84.94 133 THR A C 1
ATOM 1105 O O . THR A 1 133 ? -0.820 -16.608 -1.610 1.00 84.94 133 THR A O 1
ATOM 1108 N N . GLN A 1 134 ? 0.726 -15.069 -1.088 1.00 81.69 134 GLN A N 1
ATOM 1109 C CA . GLN A 1 134 ? -0.186 -13.930 -0.977 1.00 81.69 134 GLN A CA 1
ATOM 1110 C C . GLN A 1 134 ? -0.543 -13.310 -2.335 1.00 81.69 134 GLN A C 1
ATOM 1112 O O . GLN A 1 134 ? -1.387 -12.412 -2.406 1.00 81.69 134 GLN A O 1
ATOM 1117 N N . TRP A 1 135 ? 0.052 -13.788 -3.434 1.00 79.31 135 TRP A N 1
ATOM 1118 C CA . TRP A 1 135 ? -0.149 -13.203 -4.757 1.00 79.31 135 TRP A CA 1
ATOM 1119 C C . TRP A 1 135 ? -1.611 -13.219 -5.195 1.00 79.31 135 TRP A C 1
ATOM 1121 O O . TRP A 1 135 ? -2.075 -12.234 -5.754 1.00 79.31 135 TRP A O 1
ATOM 1131 N N . GLY A 1 136 ? -2.368 -14.281 -4.903 1.00 81.44 136 GLY A N 1
ATOM 1132 C CA . GLY A 1 136 ? -3.796 -14.336 -5.236 1.00 81.44 136 GLY A CA 1
ATOM 1133 C C . GLY A 1 136 ? -4.592 -13.184 -4.607 1.00 81.44 136 GLY A C 1
ATOM 1134 O O . GLY A 1 136 ? -5.388 -12.533 -5.287 1.00 81.44 136 GLY A O 1
ATOM 1135 N N . LYS A 1 137 ? -4.308 -12.872 -3.333 1.00 83.00 137 LYS A N 1
ATOM 1136 C CA . LYS A 1 137 ? -4.905 -11.743 -2.601 1.00 83.00 137 LYS A CA 1
ATOM 1137 C C . LYS A 1 137 ? -4.499 -10.410 -3.229 1.00 83.00 137 LYS A C 1
ATOM 1139 O O . LYS A 1 137 ? -5.362 -9.578 -3.506 1.00 83.00 137 LYS A O 1
ATOM 1144 N N . TYR A 1 138 ? -3.204 -10.210 -3.481 1.00 79.88 138 TYR A N 1
ATOM 1145 C CA . TYR A 1 138 ? -2.705 -8.964 -4.067 1.00 79.88 138 TYR A CA 1
ATOM 1146 C C . TYR A 1 138 ? -3.211 -8.756 -5.489 1.00 79.88 138 TYR A C 1
ATOM 1148 O O . TYR A 1 138 ? -3.715 -7.682 -5.791 1.00 79.88 138 TYR A O 1
ATOM 1156 N N . LYS A 1 139 ? -3.171 -9.782 -6.340 1.00 80.00 139 LYS A N 1
ATOM 1157 C CA . LYS A 1 139 ? -3.648 -9.723 -7.724 1.00 80.00 139 LYS A CA 1
ATOM 1158 C C . LYS A 1 139 ? -5.092 -9.239 -7.791 1.00 80.00 139 LYS A C 1
ATOM 1160 O O . LYS A 1 139 ? -5.371 -8.329 -8.564 1.00 80.00 139 LYS A O 1
ATOM 1165 N N . ARG A 1 140 ? -5.980 -9.782 -6.951 1.00 82.38 140 ARG A N 1
ATOM 1166 C CA . ARG A 1 140 ? -7.380 -9.344 -6.888 1.00 82.38 140 ARG A CA 1
ATOM 1167 C C . ARG A 1 140 ? -7.499 -7.866 -6.503 1.00 82.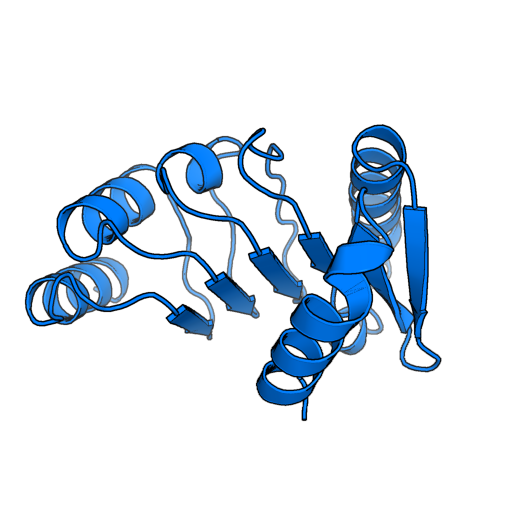38 140 ARG A C 1
ATOM 1169 O O . ARG A 1 140 ? -8.171 -7.117 -7.200 1.00 82.38 140 ARG A O 1
ATOM 1176 N N . LEU A 1 141 ? -6.803 -7.433 -5.449 1.00 78.75 141 LEU A N 1
ATOM 1177 C CA . LEU A 1 141 ? -6.821 -6.033 -4.998 1.00 78.75 141 LEU A CA 1
ATOM 1178 C C . LEU A 1 141 ? -6.264 -5.070 -6.051 1.00 78.75 141 LEU A C 1
ATOM 1180 O O . LEU A 1 141 ? -6.808 -3.990 -6.259 1.00 78.75 141 LEU A O 1
ATOM 1184 N N . VAL A 1 142 ? -5.185 -5.463 -6.726 1.00 77.94 142 VAL A N 1
ATOM 1185 C CA . VAL A 1 142 ? -4.573 -4.677 -7.799 1.00 77.94 142 VAL A CA 1
ATOM 1186 C C . VAL A 1 142 ? -5.510 -4.589 -8.999 1.00 77.94 142 VAL A C 1
ATOM 1188 O O . VAL A 1 142 ? -5.666 -3.507 -9.557 1.00 77.94 142 VAL A O 1
ATOM 1191 N N . GLN A 1 143 ? -6.178 -5.684 -9.365 1.00 79.81 143 GLN A N 1
ATOM 1192 C CA . GLN A 1 143 ? -7.164 -5.677 -10.443 1.00 79.81 143 GLN A CA 1
ATOM 1193 C C . GLN A 1 143 ? -8.348 -4.755 -10.123 1.00 79.81 143 GLN A C 1
ATOM 1195 O O . GLN A 1 143 ? -8.651 -3.900 -10.942 1.00 79.81 143 GLN A O 1
ATOM 1200 N N . GLU A 1 144 ? -8.925 -4.842 -8.918 1.00 78.00 144 GLU A N 1
ATOM 1201 C CA . GLU A 1 144 ? -10.014 -3.959 -8.451 1.00 78.00 144 GLU A CA 1
ATOM 1202 C C . GLU A 1 144 ? -9.625 -2.465 -8.419 1.00 78.00 144 GLU A C 1
ATOM 1204 O O . GLU A 1 144 ? -10.490 -1.592 -8.437 1.00 78.00 144 GLU A O 1
ATOM 1209 N N . CYS A 1 145 ? -8.331 -2.144 -8.309 1.00 71.31 145 CYS A N 1
ATOM 1210 C CA . CYS A 1 145 ? -7.859 -0.760 -8.227 1.00 71.31 145 CYS A CA 1
ATOM 1211 C C . CYS A 1 145 ? -7.452 -0.165 -9.585 1.00 71.31 145 CYS A C 1
ATOM 1213 O O . CYS A 1 145 ? -7.467 1.064 -9.730 1.00 71.31 145 CYS A O 1
ATOM 1215 N N . LEU A 1 146 ? -7.032 -1.005 -10.540 1.00 66.81 146 LEU A N 1
ATOM 1216 C CA . LEU A 1 146 ? -6.476 -0.587 -11.833 1.00 66.81 146 LEU A CA 1
ATOM 1217 C C . LEU A 1 146 ? -7.453 -0.706 -13.014 1.00 66.81 146 LEU A C 1
ATOM 1219 O O . LEU A 1 146 ? -7.200 -0.023 -14.019 1.00 66.81 146 LEU A O 1
ATOM 1223 N N . TYR A 1 147 ? -8.491 -1.540 -12.890 1.00 57.66 147 TYR A N 1
ATOM 1224 C CA . TYR A 1 147 ? -9.541 -1.818 -13.881 1.00 57.66 147 TYR A CA 1
ATOM 1225 C C . TYR A 1 147 ? -10.914 -1.465 -13.309 1.00 57.66 147 TYR A C 1
ATOM 1227 O O . TYR A 1 147 ? -11.750 -0.985 -14.103 1.00 57.66 147 TYR A O 1
#

Sequence (147 aa):
MLENNLIFIASLMPDTVERLKISRNFNLSSRITDKLNECMPNIKLLTFYNGEIKNSVCLSAFRNLELFITGGRRRNIFEIPKTIKCIVLDHRFFYTDNRNMNFKKELVRRCCESFLKYSRTNEGTYIFFNDVTQWGKYKRLVQECLY

Radius of gyration: 14.74 Å; chains: 1; bounding box: 32×42×35 Å

Organism: Strongyloides papillosus (NCBI:txid174720)

Secondary structure (DSSP, 8-state):
-HHHHHHHHHHTS-TT--EEEEESS-EE-HHHHHHHHHH-TT--EEEEES-EE-STTGGGG-TT--EEEEE-SS-------TT--EEEE-GGGSTT-GGGHHHHHHHHHHHHHH-SEEEE-TTS-EEEES-STTHHHHHHHHHHHH-

InterPro domains:
  IPR059390 Domain of unknown function DUF8346 [PF27094] (6-141)

Foldseek 3Di:
DVLVVLLVVLQVDQLPDQEEEDEDAAEQELVSLLSSCVSHVNHQEYEYEAYEHPDQDSVVSNVNHAEYEYEADDLHHHDDDPNHFKYKYQCLHVPDDPVCPVSVVVVVVNLVVVAPDWDADPNGMIMGGHDPVCVVVVVVVCVVVPD